Protein AF-A0A1Y6G9H9-F1 (afdb_monomer_lite)

Radius of gyration: 21.46 Å; chains: 1; bounding box: 44×32×70 Å

Foldseek 3Di:
DCVVVVHDPVVVVCVVPDDDDPVRVLLVVVLVLLVVLCVVVVNPDDLVVSCVVCVVVVNDDDSVSSNVSCVPPVVNVVVVVVVVVVVVVVVVVVVVVVVVD

Sequence (101 aa):
MCEVLGVSKSGYYDWLKRPLSNQAKRRQELTKEVIRVHRDSFQIYGSPKIHKQLKNEGIITSERTVQRIMSEDQYVQRLLRSLKRQQIQIAEVNMHLLIIT

pLDDT: mean 78.72, std 14.37, range [46.06, 96.31]

Secondary structure (DSSP, 8-state):
-TTTTT--HHHHHHHHTPPPPHHHHHHHHHHHHHHHHHHHTTT---HHHHHHHHHHTT----HHHHHHHHHH-HHHHHHHHHHHHHHHHHHHHHHHHHHH-

Structure (mmCIF, N/CA/C/O backbone):
data_AF-A0A1Y6G9H9-F1
#
_entry.id   AF-A0A1Y6G9H9-F1
#
loop_
_atom_site.group_PDB
_atom_site.id
_atom_site.type_symbol
_atom_site.label_atom_id
_atom_site.label_alt_id
_atom_site.label_comp_id
_atom_site.label_asym_id
_atom_site.label_entity_id
_atom_site.label_seq_id
_atom_site.pdbx_PDB_ins_code
_atom_site.Cartn_x
_atom_site.Cartn_y
_atom_site.Cartn_z
_atom_site.occupancy
_atom_site.B_iso_or_equiv
_atom_site.auth_seq_id
_atom_site.auth_comp_id
_atom_site.auth_asym_id
_atom_site.auth_atom_id
_atom_site.pdbx_PDB_model_num
ATOM 1 N N . MET A 1 1 ? 27.606 0.446 -22.168 1.00 64.69 1 MET A N 1
ATOM 2 C CA . MET A 1 1 ? 26.562 -0.325 -21.449 1.00 64.69 1 MET A CA 1
ATOM 3 C C . MET A 1 1 ? 26.190 -1.611 -22.186 1.00 64.69 1 MET A C 1
ATOM 5 O O . MET A 1 1 ? 26.460 -2.669 -21.646 1.00 64.69 1 MET A O 1
ATOM 9 N N . CYS A 1 2 ? 25.650 -1.554 -23.414 1.00 75.44 2 CYS A N 1
ATOM 10 C CA . CYS A 1 2 ? 25.270 -2.760 -24.177 1.00 75.44 2 CYS A CA 1
ATOM 11 C C . CYS A 1 2 ? 26.458 -3.696 -24.489 1.00 75.44 2 CYS A C 1
ATOM 13 O O . CYS A 1 2 ? 26.344 -4.895 -24.285 1.00 75.44 2 CYS A O 1
ATOM 15 N N . GLU A 1 3 ? 27.613 -3.146 -24.884 1.00 77.19 3 GLU A N 1
ATOM 16 C CA . GLU A 1 3 ? 28.849 -3.920 -25.126 1.00 77.19 3 GLU A CA 1
ATOM 17 C C . GLU A 1 3 ? 29.437 -4.526 -23.844 1.00 77.19 3 GLU A C 1
ATOM 19 O O . GLU A 1 3 ? 29.892 -5.660 -23.851 1.00 77.19 3 GLU A O 1
ATOM 24 N N . VAL A 1 4 ? 29.356 -3.801 -22.722 1.00 85.25 4 VAL A N 1
ATOM 25 C CA . VAL A 1 4 ? 29.851 -4.255 -21.408 1.00 85.25 4 VAL A CA 1
ATOM 26 C C . VAL A 1 4 ? 29.003 -5.406 -20.852 1.00 85.25 4 VAL A C 1
ATOM 28 O O . VAL A 1 4 ? 29.523 -6.282 -20.173 1.00 85.25 4 VAL A O 1
ATOM 31 N N . LEU A 1 5 ? 27.698 -5.408 -21.142 1.00 81.94 5 LEU A N 1
ATOM 32 C CA . LEU A 1 5 ? 26.741 -6.415 -20.669 1.00 81.94 5 LEU A CA 1
ATOM 33 C C . LEU A 1 5 ? 26.440 -7.513 -21.706 1.00 81.94 5 LEU A C 1
ATOM 35 O O . LEU A 1 5 ? 25.620 -8.384 -21.432 1.00 81.94 5 LEU A O 1
ATOM 39 N N . GLY A 1 6 ? 27.054 -7.465 -22.895 1.00 87.94 6 GLY A N 1
ATOM 40 C CA . GLY A 1 6 ? 26.838 -8.448 -23.964 1.00 87.94 6 GLY A CA 1
ATOM 41 C C . GLY A 1 6 ? 25.411 -8.490 -24.533 1.00 87.94 6 GLY A C 1
ATOM 42 O O . GLY A 1 6 ? 25.002 -9.514 -25.073 1.00 87.94 6 GLY A O 1
ATOM 43 N N . VAL A 1 7 ? 24.630 -7.409 -24.410 1.00 85.69 7 VAL A N 1
ATOM 44 C CA . VAL A 1 7 ? 23.235 -7.340 -24.895 1.00 85.69 7 VAL A CA 1
ATOM 45 C C . VAL A 1 7 ? 23.124 -6.528 -26.183 1.00 85.69 7 VAL A C 1
ATOM 47 O O . VAL A 1 7 ? 23.845 -5.550 -26.387 1.00 85.69 7 VAL A O 1
ATOM 50 N N . SER A 1 8 ? 22.178 -6.890 -27.055 1.00 88.62 8 SER A N 1
ATOM 51 C CA . SER A 1 8 ? 21.899 -6.102 -28.258 1.00 88.62 8 SER A CA 1
ATOM 52 C C . SER A 1 8 ? 21.309 -4.733 -27.896 1.00 88.62 8 SER A C 1
ATOM 54 O O . SER A 1 8 ? 20.544 -4.594 -26.936 1.00 88.62 8 SER A O 1
ATOM 56 N N . LYS A 1 9 ? 21.629 -3.705 -28.696 1.00 81.94 9 LYS A N 1
ATOM 57 C CA . LYS A 1 9 ? 21.061 -2.356 -28.519 1.00 81.94 9 LYS A CA 1
ATOM 58 C C . LYS A 1 9 ? 19.527 -2.387 -28.563 1.00 81.94 9 LYS A C 1
ATOM 60 O O . LYS A 1 9 ? 18.891 -1.734 -27.742 1.00 81.94 9 LYS A O 1
ATOM 65 N N . SER A 1 10 ? 18.938 -3.170 -29.471 1.00 82.31 10 SER A N 1
ATOM 66 C CA . SER A 1 10 ? 17.482 -3.346 -29.562 1.00 82.31 10 SER A CA 1
ATOM 67 C C . SER A 1 10 ? 16.900 -3.958 -28.287 1.00 82.31 10 SER A C 1
ATOM 69 O O . SER A 1 10 ? 15.980 -3.383 -27.719 1.00 82.31 10 SER A O 1
ATOM 71 N N . GLY A 1 11 ? 17.499 -5.029 -27.757 1.00 81.69 11 GLY A N 1
ATOM 72 C CA . GLY A 1 11 ? 17.047 -5.662 -26.515 1.00 81.69 11 GLY A CA 1
ATOM 73 C C . GLY A 1 11 ? 17.130 -4.737 -25.296 1.00 81.69 11 GLY A C 1
ATOM 74 O O . GLY A 1 11 ? 16.238 -4.755 -24.446 1.00 81.69 11 GLY A O 1
ATOM 75 N N . TYR A 1 12 ? 18.156 -3.881 -25.232 1.00 82.81 12 TYR A N 1
ATOM 76 C CA . TYR A 1 12 ? 18.283 -2.861 -24.188 1.00 82.81 12 TYR A CA 1
ATOM 77 C C . TYR A 1 12 ? 17.139 -1.840 -24.237 1.00 82.81 12 TYR A C 1
ATOM 79 O O . TYR A 1 12 ? 16.503 -1.579 -23.214 1.00 82.81 12 TYR A O 1
ATOM 87 N N . TYR A 1 13 ? 16.841 -1.282 -25.414 1.00 82.81 13 TYR A N 1
ATOM 88 C CA . TYR A 1 13 ? 15.765 -0.297 -25.551 1.00 82.81 13 TYR A CA 1
ATOM 89 C C . TYR A 1 13 ? 14.370 -0.917 -25.445 1.00 82.81 13 TYR A C 1
ATOM 91 O O . TYR A 1 13 ? 13.469 -0.267 -24.917 1.00 82.81 13 TYR A O 1
ATOM 99 N N . ASP A 1 14 ? 14.191 -2.164 -25.876 1.00 80.94 14 ASP A N 1
ATOM 100 C CA . ASP A 1 14 ? 12.939 -2.899 -25.691 1.00 80.94 14 ASP A CA 1
ATOM 101 C C . ASP A 1 14 ? 12.668 -3.139 -24.209 1.00 80.94 14 ASP A C 1
ATOM 103 O O . ASP A 1 14 ? 11.558 -2.893 -23.740 1.00 80.94 14 ASP A O 1
ATOM 107 N N . TRP A 1 15 ? 13.682 -3.553 -23.443 1.00 79.25 15 TRP A N 1
ATOM 108 C CA . TRP A 1 15 ? 13.569 -3.677 -21.991 1.00 79.25 15 TRP A CA 1
ATOM 109 C C . TRP A 1 15 ? 13.242 -2.336 -21.328 1.00 79.25 15 TRP A C 1
ATOM 111 O O . TRP A 1 15 ? 12.347 -2.285 -20.485 1.00 79.25 15 TRP A O 1
ATOM 121 N N . LEU A 1 16 ? 13.898 -1.251 -21.750 1.00 79.12 16 LEU A N 1
ATOM 122 C CA . LEU A 1 16 ? 13.664 0.089 -21.208 1.00 79.12 16 LEU A CA 1
ATOM 123 C C . LEU A 1 16 ? 12.230 0.588 -21.458 1.00 79.12 16 LEU A C 1
ATOM 125 O O . LEU A 1 16 ? 11.667 1.309 -20.639 1.00 79.12 16 LEU A O 1
ATOM 129 N N . LYS A 1 17 ? 11.638 0.207 -22.596 1.00 79.19 17 LYS A N 1
ATOM 130 C CA . LYS A 1 17 ? 10.279 0.593 -23.004 1.00 79.19 17 LYS A CA 1
ATOM 131 C C . LYS A 1 17 ? 9.196 -0.363 -22.502 1.00 79.19 17 LYS A C 1
ATOM 133 O O . LYS A 1 17 ? 8.017 -0.106 -22.755 1.00 79.19 17 LYS A O 1
ATOM 138 N N . ARG A 1 18 ? 9.549 -1.465 -21.824 1.00 78.62 18 ARG A N 1
ATOM 139 C CA . ARG A 1 18 ? 8.552 -2.441 -21.365 1.00 78.62 18 ARG A CA 1
ATOM 140 C C . ARG A 1 18 ? 7.563 -1.768 -20.411 1.00 78.62 18 ARG A C 1
ATOM 142 O O . ARG A 1 18 ? 7.976 -1.209 -19.395 1.00 78.62 18 ARG A O 1
ATOM 149 N N . PRO A 1 19 ? 6.253 -1.840 -20.702 1.00 78.38 19 PRO A N 1
ATOM 150 C CA . PRO A 1 19 ? 5.250 -1.297 -19.806 1.00 78.38 19 PRO A CA 1
ATOM 151 C C . PRO A 1 19 ? 5.244 -2.071 -18.486 1.00 78.38 19 PRO A C 1
ATOM 153 O O . PRO A 1 19 ? 5.626 -3.242 -18.417 1.00 78.38 19 PRO A O 1
ATOM 156 N N . LEU A 1 20 ? 4.753 -1.415 -17.434 1.00 79.00 20 LEU A N 1
ATOM 157 C CA . LEU A 1 20 ? 4.548 -2.047 -16.134 1.00 79.00 20 LEU A CA 1
ATOM 158 C C . LEU A 1 20 ? 3.717 -3.323 -16.287 1.00 79.00 20 LEU A C 1
ATOM 160 O O . LEU A 1 20 ? 2.650 -3.315 -16.910 1.00 79.00 20 LEU A O 1
ATOM 164 N N . SER A 1 21 ? 4.191 -4.405 -15.670 1.00 87.38 21 SER A N 1
ATOM 165 C CA . SER A 1 21 ? 3.448 -5.660 -15.625 1.00 87.38 21 SER A CA 1
ATOM 166 C C . SER A 1 21 ? 2.111 -5.468 -14.907 1.00 87.38 21 SER A C 1
ATOM 168 O O . SER A 1 21 ? 1.961 -4.598 -14.045 1.00 87.38 21 SER A O 1
ATOM 170 N N . ASN A 1 22 ? 1.130 -6.319 -15.210 1.00 86.88 22 ASN A N 1
ATOM 171 C CA . ASN A 1 22 ? -0.173 -6.279 -14.538 1.00 86.88 22 ASN A CA 1
ATOM 172 C C . ASN A 1 22 ? -0.040 -6.418 -13.013 1.00 86.88 22 ASN A C 1
ATOM 174 O O . ASN A 1 22 ? -0.768 -5.776 -12.260 1.00 86.88 22 ASN A O 1
ATOM 178 N N . GLN A 1 23 ? 0.940 -7.198 -12.550 1.00 84.06 23 GLN A N 1
ATOM 179 C CA . GLN A 1 23 ? 1.246 -7.330 -11.129 1.00 84.06 23 GLN A CA 1
ATOM 180 C C . GLN A 1 23 ? 1.788 -6.024 -10.534 1.00 84.06 23 GLN A C 1
ATOM 182 O O . GLN A 1 23 ? 1.369 -5.634 -9.445 1.00 84.06 23 GLN A O 1
ATOM 187 N N . ALA A 1 24 ? 2.678 -5.326 -11.246 1.00 81.31 24 ALA A N 1
ATOM 188 C CA . ALA A 1 24 ? 3.212 -4.040 -10.805 1.00 81.31 24 ALA A CA 1
ATOM 189 C C . ALA A 1 24 ? 2.120 -2.960 -10.750 1.00 81.31 24 ALA A C 1
ATOM 191 O O . ALA A 1 24 ? 2.050 -2.215 -9.774 1.00 81.31 24 ALA A O 1
ATOM 192 N N . LYS A 1 25 ? 1.216 -2.933 -11.738 1.00 84.88 25 LYS A N 1
ATOM 193 C CA . LYS A 1 25 ? 0.041 -2.046 -11.735 1.00 84.88 25 LYS A CA 1
ATOM 194 C C . LYS A 1 25 ? -0.880 -2.335 -10.551 1.00 84.88 25 LYS A C 1
ATOM 196 O O . LYS A 1 25 ? -1.180 -1.434 -9.778 1.00 84.88 25 LYS A O 1
ATOM 201 N N . ARG A 1 26 ? -1.253 -3.604 -10.336 1.00 87.38 26 ARG A N 1
ATOM 202 C CA . ARG A 1 26 ? -2.074 -4.012 -9.182 1.00 87.38 26 ARG A CA 1
ATOM 203 C C . ARG A 1 26 ? -1.425 -3.619 -7.857 1.00 87.38 26 ARG A C 1
ATOM 205 O O . ARG A 1 26 ? -2.118 -3.206 -6.934 1.00 87.38 26 ARG A O 1
ATOM 212 N N . ARG A 1 27 ? -0.101 -3.746 -7.762 1.00 87.31 27 ARG A N 1
ATOM 213 C CA . ARG A 1 27 ? 0.652 -3.332 -6.580 1.00 87.31 27 ARG A CA 1
ATOM 214 C C . ARG A 1 27 ? 0.581 -1.820 -6.361 1.00 87.31 27 ARG A C 1
ATOM 216 O O . ARG A 1 27 ? 0.360 -1.416 -5.229 1.00 87.31 27 ARG A O 1
ATOM 223 N N . GLN A 1 28 ? 0.733 -1.011 -7.410 1.00 84.38 28 GLN A N 1
ATOM 224 C CA . GLN A 1 28 ? 0.589 0.446 -7.312 1.00 84.38 28 GLN A CA 1
ATOM 225 C C . GLN A 1 28 ? -0.812 0.854 -6.856 1.00 84.38 28 GLN A C 1
ATOM 227 O O . GLN A 1 28 ? -0.926 1.671 -5.947 1.00 84.38 28 GLN A O 1
ATOM 232 N N . GLU A 1 29 ? -1.860 0.268 -7.438 1.00 88.19 29 GLU A N 1
ATOM 233 C CA . GLU A 1 29 ? -3.237 0.561 -7.020 1.00 88.19 29 GLU A CA 1
ATOM 234 C C . GLU A 1 29 ? -3.473 0.165 -5.561 1.00 88.19 29 GLU A C 1
ATOM 236 O O . GLU A 1 29 ? -3.980 0.957 -4.773 1.00 88.19 29 GLU A O 1
ATOM 241 N N . LEU A 1 30 ? -2.994 -1.012 -5.150 1.00 90.56 30 LEU A N 1
ATOM 242 C CA . LEU A 1 30 ? -3.088 -1.429 -3.756 1.00 90.56 30 LEU A CA 1
ATOM 243 C C . LEU A 1 30 ? -2.346 -0.474 -2.806 1.00 90.56 30 LEU A C 1
ATOM 245 O O . LEU A 1 30 ? -2.844 -0.167 -1.725 1.00 90.56 30 LEU A O 1
ATOM 249 N N . THR A 1 31 ? -1.163 0.004 -3.193 1.00 88.25 31 THR A N 1
ATOM 250 C CA . THR A 1 31 ? -0.419 0.988 -2.401 1.00 88.25 31 THR A CA 1
ATOM 251 C C . THR A 1 31 ? -1.216 2.279 -2.218 1.00 88.25 31 THR A C 1
ATOM 253 O O . THR A 1 31 ? -1.268 2.794 -1.101 1.00 88.25 31 THR A O 1
ATOM 256 N N . LYS A 1 32 ? -1.888 2.777 -3.265 1.00 88.06 32 LYS A N 1
ATOM 257 C CA . LYS A 1 32 ? -2.741 3.974 -3.164 1.00 88.06 32 LYS A CA 1
ATOM 258 C C . LYS A 1 32 ? -3.870 3.779 -2.154 1.00 88.06 32 LYS A C 1
ATOM 260 O O . LYS A 1 32 ? -4.067 4.647 -1.308 1.00 88.06 32 LYS A O 1
ATOM 265 N N . GLU A 1 33 ? -4.547 2.634 -2.187 1.00 92.00 33 GLU A N 1
ATOM 266 C CA . GLU A 1 33 ? -5.640 2.338 -1.252 1.00 92.00 33 GLU A CA 1
ATOM 267 C C . GLU A 1 33 ? -5.153 2.214 0.196 1.00 92.00 33 GLU A C 1
ATOM 269 O O . GLU A 1 33 ? -5.763 2.772 1.108 1.00 92.00 33 GLU A O 1
ATOM 274 N N . VAL A 1 34 ? -4.004 1.566 0.423 1.00 90.00 34 VAL A N 1
ATOM 275 C CA . VAL A 1 34 ? -3.378 1.495 1.757 1.00 90.00 34 VAL A CA 1
ATOM 276 C C . VAL A 1 34 ? -3.071 2.897 2.296 1.00 90.00 34 VAL A C 1
ATOM 278 O O . VAL A 1 34 ? -3.361 3.182 3.459 1.00 90.00 34 VAL A O 1
ATOM 281 N N . ILE A 1 35 ? -2.512 3.782 1.463 1.00 86.62 35 ILE A N 1
ATOM 282 C CA . ILE A 1 35 ? -2.206 5.168 1.851 1.00 86.62 35 ILE A CA 1
ATOM 283 C C . ILE A 1 35 ? -3.488 5.953 2.127 1.00 86.62 35 ILE A C 1
ATOM 285 O O . ILE A 1 35 ? -3.536 6.691 3.113 1.00 86.62 35 ILE A O 1
ATOM 289 N N . ARG A 1 36 ? -4.520 5.793 1.288 1.00 90.06 36 ARG A N 1
ATOM 290 C CA . ARG A 1 36 ? -5.819 6.452 1.462 1.00 90.06 36 ARG A CA 1
ATOM 291 C C . ARG A 1 36 ? -6.428 6.087 2.811 1.00 90.06 36 ARG A C 1
ATOM 293 O O . ARG A 1 36 ? -6.640 6.974 3.627 1.00 90.06 36 ARG A O 1
ATOM 300 N N . VAL A 1 37 ? -6.587 4.794 3.095 1.00 90.69 37 VAL A N 1
ATOM 301 C CA . VAL A 1 37 ? -7.156 4.319 4.368 1.00 90.69 37 VAL A CA 1
ATOM 302 C C . VAL A 1 37 ? -6.320 4.784 5.563 1.00 90.69 37 VAL A C 1
ATOM 304 O O . VAL A 1 37 ? -6.866 5.207 6.584 1.00 90.69 37 VAL A O 1
ATOM 307 N N . HIS A 1 38 ? -4.990 4.750 5.452 1.00 88.06 38 HIS A N 1
ATOM 308 C CA . HIS A 1 38 ? -4.125 5.250 6.517 1.00 88.06 38 HIS A CA 1
ATOM 309 C C . HIS A 1 38 ? -4.345 6.750 6.766 1.00 88.06 38 HIS A C 1
ATOM 311 O O . HIS A 1 38 ? -4.479 7.164 7.919 1.00 88.06 38 HIS A O 1
ATOM 317 N N . ARG A 1 39 ? -4.456 7.559 5.706 1.00 84.44 39 ARG A N 1
ATOM 318 C CA . ARG A 1 39 ? -4.720 9.000 5.802 1.00 84.44 39 ARG A CA 1
ATOM 319 C C . ARG A 1 39 ? -6.107 9.301 6.369 1.00 84.44 39 ARG A C 1
ATOM 321 O O . ARG A 1 39 ? -6.199 10.130 7.269 1.00 84.44 39 ARG A O 1
ATOM 328 N N . ASP A 1 40 ? -7.137 8.611 5.890 1.00 87.38 40 ASP A N 1
ATOM 329 C CA . ASP A 1 40 ? -8.530 8.776 6.329 1.00 87.38 40 ASP A CA 1
ATOM 330 C C . ASP A 1 40 ? -8.689 8.420 7.815 1.00 87.38 40 ASP A C 1
ATOM 332 O O . ASP A 1 40 ? -9.457 9.042 8.542 1.00 87.38 40 ASP A O 1
ATOM 336 N N . SER A 1 41 ? -7.886 7.469 8.305 1.00 85.44 41 SER A N 1
ATOM 337 C CA . SER A 1 41 ?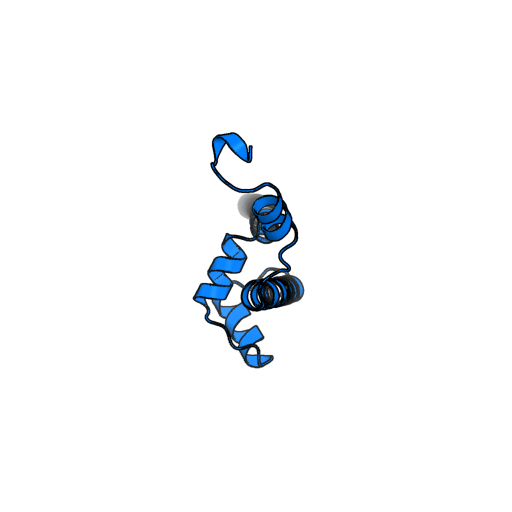 -7.817 7.109 9.727 1.00 85.44 41 SER A CA 1
ATOM 338 C C . SER A 1 41 ? -6.993 8.075 10.594 1.00 85.44 41 SER A C 1
ATOM 340 O O . SER A 1 41 ? -6.611 7.714 11.709 1.00 85.44 41 SER A O 1
ATOM 342 N N . PHE A 1 42 ? -6.645 9.261 10.082 1.00 81.62 42 PHE A N 1
ATOM 343 C CA . PHE A 1 42 ? -5.730 10.213 10.726 1.00 81.62 42 PHE A CA 1
ATOM 344 C C . PHE A 1 42 ? -4.390 9.581 11.132 1.00 81.62 42 PHE A C 1
ATOM 346 O O . PHE A 1 42 ? -3.789 9.959 12.132 1.00 81.62 42 PHE A O 1
ATOM 353 N N . GLN A 1 43 ? -3.922 8.600 10.355 1.00 83.81 43 GLN A N 1
ATOM 354 C CA . GLN A 1 43 ? -2.666 7.870 10.569 1.00 83.81 43 GLN A CA 1
ATOM 355 C C . GLN A 1 43 ? -2.630 7.025 11.853 1.00 83.81 43 GLN A C 1
ATOM 357 O O . GLN A 1 43 ? -1.574 6.533 12.250 1.00 83.81 43 GLN A O 1
ATOM 362 N N . ILE A 1 44 ? -3.785 6.795 12.481 1.00 83.69 44 ILE A N 1
ATOM 363 C CA . ILE A 1 44 ? -3.900 5.998 13.708 1.00 83.69 44 ILE A CA 1
ATOM 364 C C . ILE A 1 44 ? -3.847 4.501 13.381 1.00 83.69 44 ILE A C 1
ATOM 366 O O . ILE A 1 44 ? -3.392 3.68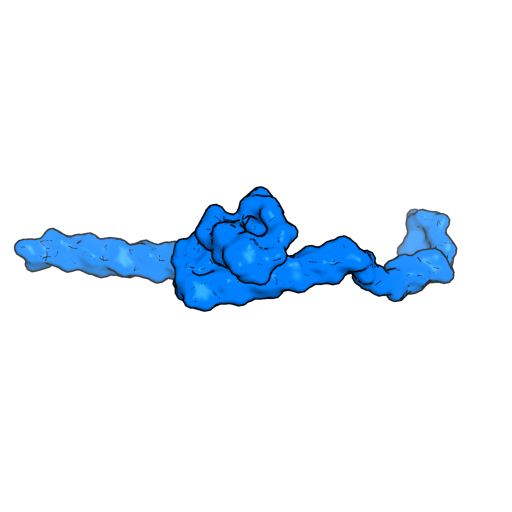4 14.187 1.00 83.69 44 ILE A O 1
ATOM 370 N N . TYR A 1 45 ? -4.356 4.098 12.214 1.00 89.38 45 TYR A N 1
ATOM 371 C CA . TYR A 1 45 ? -4.478 2.681 11.894 1.00 89.38 45 TYR A CA 1
ATOM 372 C C . TYR A 1 45 ? -3.148 2.111 11.407 1.00 89.38 45 TYR A C 1
ATOM 374 O O . TYR A 1 45 ? -2.552 2.590 10.445 1.00 89.38 45 TYR A O 1
ATOM 382 N N . GLY A 1 46 ? -2.712 1.040 12.072 1.00 85.69 46 GLY A N 1
ATOM 383 C CA . GLY A 1 46 ? -1.636 0.177 11.603 1.00 85.69 46 GLY A CA 1
ATOM 384 C C . GLY A 1 46 ? -2.127 -0.902 10.635 1.00 85.69 46 GLY A C 1
ATOM 385 O O . GLY A 1 46 ? -3.327 -1.053 10.391 1.00 85.69 46 GLY A O 1
ATOM 386 N N . SER A 1 47 ? -1.177 -1.707 10.155 1.00 89.94 47 SER A N 1
ATOM 387 C CA . SER A 1 47 ? -1.379 -2.835 9.230 1.00 89.94 47 SER A CA 1
ATOM 388 C C . SER A 1 47 ? -2.639 -3.688 9.496 1.00 89.94 47 SER A C 1
ATOM 390 O O . SER A 1 47 ? -3.438 -3.830 8.567 1.00 89.94 47 SER A O 1
ATOM 392 N N . PRO A 1 48 ? -2.910 -4.178 10.728 1.00 94.31 48 PRO A N 1
ATOM 393 C CA . PRO A 1 48 ? -4.082 -5.022 10.986 1.00 94.31 48 PRO A CA 1
ATOM 394 C C . PRO A 1 48 ? -5.420 -4.309 10.733 1.00 94.31 48 PRO A C 1
ATOM 396 O O . PRO A 1 48 ? -6.340 -4.870 10.136 1.00 94.31 48 PRO A O 1
ATOM 399 N N . LYS A 1 49 ? -5.538 -3.048 11.176 1.00 94.00 49 LYS A N 1
ATOM 400 C CA . LYS A 1 49 ? -6.774 -2.257 11.044 1.00 94.00 49 LYS A CA 1
ATOM 401 C C . LYS A 1 49 ? -6.995 -1.808 9.603 1.00 94.00 49 LYS A C 1
ATOM 403 O O . LYS A 1 49 ? -8.118 -1.893 9.114 1.00 94.00 49 LYS A O 1
ATOM 408 N N . ILE A 1 50 ? -5.925 -1.407 8.916 1.00 93.88 50 ILE A N 1
ATOM 409 C CA . ILE A 1 50 ? -5.976 -1.070 7.489 1.00 93.88 50 ILE A CA 1
ATOM 410 C C . ILE A 1 50 ? -6.393 -2.296 6.676 1.00 93.88 50 ILE A C 1
ATOM 412 O O . ILE A 1 50 ? -7.294 -2.196 5.852 1.00 93.88 50 ILE A O 1
ATOM 416 N N . HIS A 1 51 ? -5.807 -3.468 6.936 1.00 95.62 51 HIS A N 1
ATOM 417 C CA . HIS A 1 51 ? -6.194 -4.701 6.251 1.00 95.62 51 HIS A CA 1
ATOM 418 C C . HIS A 1 51 ? -7.681 -5.028 6.452 1.00 95.62 51 HIS A C 1
ATOM 420 O O . HIS A 1 51 ? -8.372 -5.348 5.485 1.00 95.62 51 HIS A O 1
ATOM 426 N N . LYS A 1 52 ? -8.193 -4.900 7.683 1.00 96.12 52 LYS A N 1
ATOM 427 C CA . LYS A 1 52 ? -9.617 -5.112 7.972 1.00 96.12 52 LYS A CA 1
ATOM 428 C C . LYS A 1 52 ? -10.508 -4.138 7.196 1.00 96.12 52 LYS A C 1
ATOM 430 O O . LYS A 1 52 ? -11.508 -4.565 6.631 1.00 96.12 52 LYS A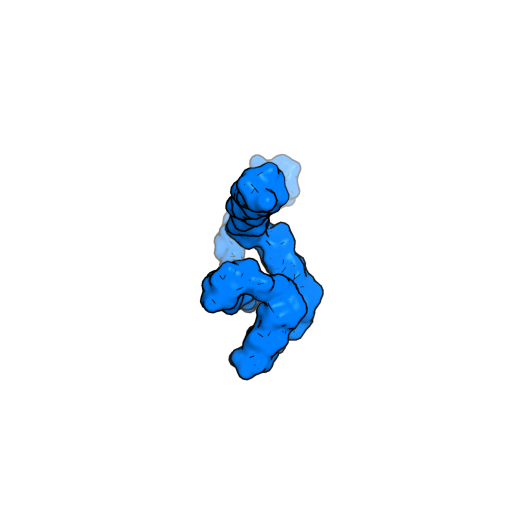 O 1
ATOM 435 N N . GLN A 1 53 ? -10.128 -2.864 7.132 1.00 95.38 53 GLN A N 1
ATOM 436 C CA . GLN A 1 53 ? -10.870 -1.852 6.383 1.00 95.38 53 GLN A CA 1
ATOM 437 C C . GLN A 1 53 ? -10.856 -2.135 4.875 1.00 95.38 53 GLN A C 1
ATOM 439 O O . GLN A 1 53 ? -11.913 -2.183 4.257 1.00 95.38 53 GLN A O 1
ATOM 444 N N . LEU A 1 54 ? -9.689 -2.441 4.301 1.00 95.19 54 LEU A N 1
ATOM 445 C CA . LEU A 1 54 ? -9.565 -2.827 2.891 1.00 95.19 54 LEU A CA 1
ATOM 446 C C . LEU A 1 54 ? -10.398 -4.073 2.569 1.00 95.19 54 LEU A C 1
ATOM 448 O O . LEU A 1 54 ? -11.041 -4.139 1.525 1.00 95.19 54 LEU A O 1
ATOM 452 N N . LYS A 1 55 ? -10.437 -5.050 3.481 1.00 96.31 55 LYS A N 1
ATOM 453 C CA . LYS A 1 55 ? -11.280 -6.242 3.339 1.00 96.31 55 LYS A CA 1
ATOM 454 C C . LYS A 1 55 ? -12.771 -5.891 3.350 1.00 96.31 55 LYS A C 1
ATOM 456 O O . LYS A 1 55 ? -13.514 -6.456 2.553 1.00 96.31 55 LYS A O 1
ATOM 461 N N . ASN A 1 56 ? -13.199 -4.970 4.215 1.00 95.19 56 ASN A N 1
ATOM 462 C CA . ASN A 1 56 ? -14.583 -4.483 4.249 1.00 95.19 56 ASN A CA 1
ATOM 463 C C . ASN A 1 56 ? -14.963 -3.741 2.958 1.00 95.19 56 ASN A C 1
ATOM 465 O O . ASN A 1 56 ? -16.105 -3.818 2.521 1.00 95.19 56 ASN A O 1
ATOM 469 N N . GLU A 1 57 ? -13.998 -3.075 2.327 1.00 94.62 57 GLU A N 1
ATOM 470 C CA . GLU A 1 57 ? -14.143 -2.402 1.029 1.00 94.62 57 GLU A CA 1
ATOM 471 C C . GLU A 1 57 ? -14.027 -3.374 -0.168 1.00 94.62 57 GLU A C 1
ATOM 473 O O . GLU A 1 57 ? -14.046 -2.954 -1.322 1.00 94.62 57 GLU A O 1
ATOM 478 N N . GLY A 1 58 ? -13.916 -4.686 0.082 1.00 94.88 58 GLY A N 1
ATOM 479 C CA . GLY A 1 58 ? -13.856 -5.725 -0.953 1.00 94.88 58 GLY A CA 1
ATOM 480 C C . GLY A 1 58 ? -12.471 -5.937 -1.575 1.00 94.88 58 GLY A C 1
ATOM 481 O O . GLY A 1 58 ? -12.319 -6.728 -2.508 1.00 94.88 58 GLY A O 1
ATOM 482 N N . ILE A 1 59 ? -11.432 -5.280 -1.058 1.00 94.06 59 ILE A N 1
ATOM 483 C CA . ILE A 1 59 ? -10.068 -5.364 -1.583 1.00 94.06 59 ILE A CA 1
ATOM 484 C C . ILE A 1 59 ? -9.343 -6.560 -0.944 1.00 94.06 59 ILE A C 1
ATOM 486 O O . ILE A 1 59 ? -8.881 -6.524 0.200 1.00 94.06 59 ILE A O 1
ATOM 490 N N . ILE A 1 60 ? -9.207 -7.646 -1.712 1.00 91.88 60 ILE A N 1
ATOM 491 C CA . ILE A 1 60 ? -8.586 -8.898 -1.250 1.00 91.88 60 ILE A CA 1
ATOM 492 C C . ILE A 1 60 ? -7.063 -8.753 -1.186 1.00 91.88 60 ILE A C 1
ATOM 494 O O . ILE A 1 60 ? -6.373 -8.689 -2.210 1.00 91.88 60 ILE A O 1
ATOM 498 N N . THR A 1 61 ? -6.534 -8.728 0.036 1.00 92.69 61 THR A N 1
ATOM 499 C CA . THR A 1 61 ? -5.100 -8.595 0.340 1.00 92.69 61 THR A CA 1
ATOM 500 C C . THR A 1 61 ? -4.740 -9.435 1.556 1.00 92.69 61 THR A C 1
ATOM 502 O O . THR A 1 61 ? -5.624 -9.884 2.278 1.00 92.69 61 THR A O 1
ATOM 505 N N . SER A 1 62 ? -3.448 -9.648 1.803 1.00 94.44 62 SER A N 1
ATOM 506 C CA . SER A 1 62 ? -2.989 -10.180 3.088 1.00 94.44 62 SER A CA 1
ATOM 507 C C . SER A 1 62 ? -2.508 -9.042 3.981 1.00 94.44 62 SER A C 1
ATOM 509 O O . SER A 1 62 ? -1.935 -8.067 3.486 1.00 94.44 62 SER A O 1
ATOM 511 N N . GLU A 1 63 ? -2.660 -9.193 5.294 1.00 93.69 63 GLU A N 1
ATOM 512 C CA . GLU A 1 63 ? -2.096 -8.252 6.264 1.00 93.69 63 GLU A CA 1
ATOM 513 C C . GLU A 1 63 ? -0.586 -8.057 6.045 1.00 93.69 63 GLU A C 1
ATOM 515 O O . GLU A 1 63 ? -0.095 -6.932 6.016 1.00 93.69 63 GLU A O 1
ATOM 520 N N . ARG A 1 64 ? 0.153 -9.141 5.775 1.00 94.00 64 ARG A N 1
ATOM 521 C CA . ARG A 1 64 ? 1.597 -9.082 5.504 1.00 94.00 64 ARG A CA 1
ATOM 522 C C . ARG A 1 64 ? 1.927 -8.216 4.287 1.00 94.00 64 ARG A C 1
ATOM 524 O O . ARG A 1 64 ? 2.946 -7.529 4.276 1.00 94.00 64 ARG A O 1
ATOM 531 N N . THR A 1 65 ? 1.075 -8.227 3.262 1.00 92.12 65 THR A N 1
ATOM 532 C CA . THR A 1 65 ? 1.222 -7.348 2.094 1.00 92.12 65 THR A CA 1
ATOM 533 C C . THR A 1 65 ? 1.039 -5.885 2.489 1.00 92.12 65 THR A C 1
ATOM 535 O O . THR A 1 65 ? 1.841 -5.053 2.072 1.00 92.12 65 THR A O 1
ATOM 538 N N . VAL A 1 66 ? 0.038 -5.579 3.318 1.00 92.56 66 VAL A N 1
ATOM 539 C CA . VAL A 1 66 ? -0.203 -4.223 3.837 1.00 92.56 66 VAL A CA 1
ATOM 540 C C . VAL A 1 66 ? 0.985 -3.755 4.676 1.00 92.56 66 VAL A C 1
ATOM 542 O O . VAL A 1 66 ? 1.527 -2.685 4.412 1.00 92.56 66 VAL A O 1
ATOM 545 N N . GLN A 1 67 ? 1.458 -4.580 5.613 1.00 90.88 67 GLN A N 1
ATOM 546 C CA . GLN A 1 67 ? 2.645 -4.295 6.421 1.00 90.88 67 GLN A CA 1
ATOM 547 C C . GLN A 1 67 ? 3.860 -3.984 5.546 1.00 90.88 67 GLN A C 1
ATOM 549 O O . GLN A 1 67 ? 4.557 -2.994 5.767 1.00 90.88 67 GLN A O 1
ATOM 554 N N . ARG A 1 68 ? 4.098 -4.812 4.525 1.00 90.19 68 ARG A N 1
ATOM 555 C CA . ARG A 1 68 ? 5.219 -4.636 3.608 1.00 90.19 68 ARG A CA 1
ATOM 556 C C . ARG A 1 68 ? 5.100 -3.332 2.820 1.00 90.19 68 ARG A C 1
ATOM 558 O O . ARG A 1 68 ? 6.080 -2.602 2.735 1.00 90.19 68 ARG A O 1
ATOM 565 N N . ILE A 1 69 ? 3.911 -3.000 2.315 1.00 88.56 69 ILE A N 1
ATOM 566 C CA . ILE A 1 69 ? 3.645 -1.712 1.655 1.00 88.56 69 ILE A CA 1
ATOM 567 C C . ILE A 1 69 ? 3.925 -0.550 2.611 1.00 88.56 69 ILE A C 1
ATOM 569 O O . ILE A 1 69 ? 4.686 0.341 2.256 1.00 88.56 69 ILE A O 1
ATOM 573 N N . MET A 1 70 ? 3.411 -0.591 3.842 1.00 84.69 70 MET A N 1
ATOM 574 C CA . MET A 1 70 ? 3.667 0.453 4.842 1.00 84.69 70 MET A CA 1
ATOM 575 C C . MET A 1 70 ? 5.153 0.582 5.206 1.00 84.69 70 MET A C 1
ATOM 577 O O . MET A 1 70 ? 5.611 1.676 5.527 1.00 84.69 70 MET A O 1
ATOM 581 N N . SER A 1 71 ? 5.908 -0.521 5.169 1.00 83.94 71 SER A N 1
ATOM 582 C CA . SER A 1 71 ? 7.345 -0.524 5.462 1.00 83.94 71 SER A CA 1
ATOM 583 C C . SER A 1 71 ? 8.206 -0.042 4.292 1.00 83.94 71 SER A C 1
ATOM 585 O O . SER A 1 71 ? 9.204 0.637 4.514 1.00 83.94 71 SER A O 1
ATOM 587 N N . GLU A 1 72 ? 7.838 -0.376 3.054 1.00 79.56 72 GLU A N 1
ATOM 588 C CA . GLU A 1 72 ? 8.591 0.008 1.857 1.00 79.56 72 GLU A CA 1
ATOM 589 C C . GLU A 1 72 ? 8.273 1.438 1.414 1.00 79.56 72 GLU A C 1
ATOM 591 O O . GLU A 1 72 ? 9.112 2.089 0.792 1.00 79.56 72 GLU A O 1
ATOM 596 N N . ASP A 1 73 ? 7.084 1.947 1.741 1.00 69.94 73 ASP A N 1
ATOM 597 C CA . ASP A 1 73 ? 6.695 3.286 1.338 1.00 69.94 73 ASP A CA 1
ATOM 598 C C . ASP A 1 73 ? 7.359 4.351 2.223 1.00 69.94 73 ASP A C 1
ATOM 600 O O . ASP A 1 73 ? 7.030 4.576 3.394 1.00 69.94 73 ASP A O 1
ATOM 604 N N . GLN A 1 74 ? 8.335 5.034 1.633 1.00 56.12 74 GLN A N 1
ATOM 605 C CA . GLN A 1 74 ? 9.139 6.064 2.281 1.00 56.12 74 GLN A CA 1
ATOM 606 C C . GLN A 1 74 ? 8.3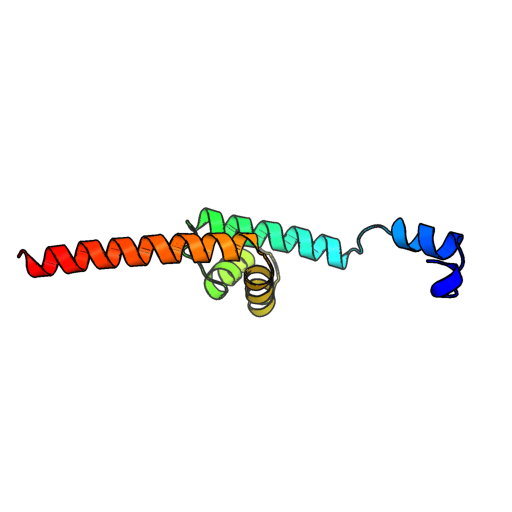08 7.293 2.693 1.00 56.12 74 GLN A C 1
ATOM 608 O O . GLN A 1 74 ? 8.784 8.111 3.488 1.00 56.12 74 GLN A O 1
ATOM 613 N N . TYR A 1 75 ? 7.081 7.432 2.172 1.00 55.00 75 TYR A N 1
ATOM 614 C CA . TYR A 1 75 ? 6.103 8.433 2.603 1.00 55.00 75 TYR A CA 1
ATOM 615 C C . TYR A 1 75 ? 5.496 8.075 3.968 1.00 55.00 75 TYR A C 1
ATOM 617 O O . TYR A 1 75 ? 5.557 8.887 4.893 1.00 55.00 75 TYR A O 1
ATOM 625 N N . VAL A 1 76 ? 5.028 6.833 4.140 1.00 56.16 76 VAL A N 1
ATOM 626 C CA . VAL A 1 76 ? 4.507 6.321 5.422 1.00 56.16 76 VAL A CA 1
ATOM 627 C C . VAL A 1 76 ? 5.607 6.335 6.485 1.00 56.16 76 VAL A C 1
ATOM 629 O O . VAL A 1 76 ? 5.378 6.794 7.601 1.00 56.16 76 VAL A O 1
ATOM 632 N N . GLN A 1 77 ? 6.842 5.963 6.132 1.00 61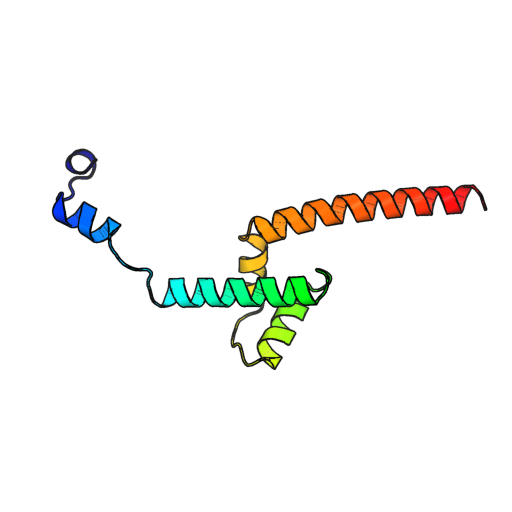.00 77 GLN A N 1
ATOM 633 C CA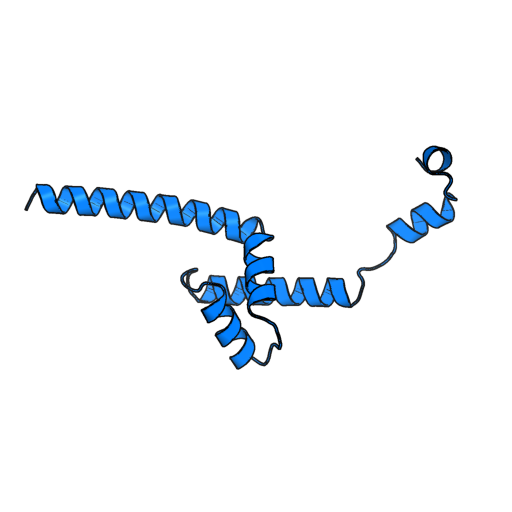 . GLN A 1 77 ? 7.976 6.091 7.055 1.00 61.00 77 GLN A CA 1
ATOM 634 C C . GLN A 1 77 ? 8.260 7.541 7.483 1.00 61.00 77 GLN A C 1
ATOM 636 O O . GLN A 1 77 ? 8.555 7.787 8.655 1.00 61.00 77 GLN A O 1
ATOM 641 N N . ARG A 1 78 ? 8.195 8.512 6.560 1.00 59.25 78 ARG A N 1
ATOM 642 C CA . ARG A 1 78 ? 8.395 9.937 6.883 1.00 59.25 78 ARG A CA 1
ATOM 643 C C . ARG A 1 78 ? 7.306 10.461 7.819 1.00 59.25 78 ARG A C 1
ATOM 645 O O . ARG A 1 78 ? 7.631 11.154 8.782 1.00 59.25 78 ARG A O 1
ATOM 652 N N . LEU A 1 79 ? 6.055 10.072 7.584 1.00 56.53 79 LEU A N 1
ATOM 653 C CA . LEU A 1 79 ? 4.919 10.377 8.455 1.00 56.53 79 LEU A CA 1
ATOM 654 C C . LEU A 1 79 ? 5.079 9.765 9.849 1.00 56.53 79 LEU A C 1
ATOM 656 O O . LEU A 1 79 ? 5.033 10.495 10.834 1.00 56.53 79 LEU A O 1
ATOM 660 N N . LEU A 1 80 ? 5.404 8.474 9.945 1.00 57.25 80 LEU A N 1
ATOM 661 C CA . LEU A 1 80 ? 5.666 7.805 11.225 1.00 57.25 80 LEU A CA 1
ATOM 662 C C . LEU A 1 80 ? 6.808 8.473 12.016 1.00 57.25 80 LEU A C 1
ATOM 664 O O . LEU A 1 80 ? 6.725 8.585 13.238 1.00 57.25 80 LEU A O 1
ATOM 668 N N . ARG A 1 81 ? 7.857 8.976 11.347 1.00 57.16 81 ARG A N 1
ATOM 669 C CA . ARG A 1 81 ? 8.938 9.748 11.997 1.00 57.16 81 ARG A CA 1
ATOM 670 C C . ARG A 1 81 ? 8.466 11.115 12.502 1.00 57.16 81 ARG A C 1
ATOM 672 O O . ARG A 1 81 ? 8.874 11.521 13.588 1.00 57.16 81 ARG A O 1
ATOM 679 N N . SER A 1 82 ? 7.625 11.810 11.736 1.00 52.59 82 SER A N 1
ATOM 680 C CA . SER A 1 82 ? 7.049 13.106 12.128 1.00 52.59 82 SER A CA 1
ATOM 681 C C . SER A 1 82 ? 6.103 12.970 13.325 1.00 52.59 82 SER A C 1
ATOM 683 O O . SER A 1 82 ? 6.193 13.745 14.276 1.00 52.59 82 SER A O 1
ATOM 685 N N . LEU A 1 83 ? 5.256 11.939 13.324 1.00 56.31 83 LEU A N 1
ATOM 686 C CA . LEU A 1 83 ? 4.345 11.618 14.425 1.00 56.31 83 LEU A CA 1
ATOM 687 C C . LEU A 1 83 ? 5.097 11.224 15.703 1.00 56.31 83 LEU A C 1
ATOM 689 O O . LEU A 1 83 ? 4.728 11.652 16.793 1.00 56.31 83 LEU A O 1
ATOM 693 N N . LYS A 1 84 ? 6.207 10.479 15.581 1.00 52.53 84 LYS A N 1
ATOM 694 C CA . LYS A 1 84 ? 7.057 10.116 16.727 1.00 52.53 84 LYS A CA 1
ATOM 695 C C . LYS A 1 84 ? 7.653 11.348 17.424 1.00 52.53 84 LYS A C 1
ATOM 697 O O . LYS A 1 84 ? 7.784 11.333 18.641 1.00 52.53 84 LYS A O 1
ATOM 702 N N . ARG A 1 85 ? 7.962 12.424 16.684 1.00 52.03 85 ARG A N 1
ATOM 703 C CA . ARG A 1 85 ? 8.410 13.709 17.263 1.00 52.03 85 ARG A CA 1
ATOM 704 C C . ARG A 1 85 ? 7.287 14.429 18.012 1.00 52.03 85 ARG A C 1
ATOM 706 O O . ARG A 1 85 ? 7.512 14.874 19.129 1.00 52.03 85 ARG A O 1
ATOM 713 N N . GLN A 1 86 ? 6.083 14.491 17.437 1.00 54.78 86 GLN A N 1
ATOM 714 C CA . GLN A 1 86 ? 4.929 15.115 18.097 1.00 54.78 86 GLN A CA 1
ATOM 715 C C . GLN A 1 86 ? 4.519 14.375 19.378 1.00 54.78 86 GLN A C 1
ATOM 717 O O . GLN A 1 86 ? 4.231 15.016 20.383 1.00 54.78 86 GLN A O 1
ATOM 722 N N . GLN A 1 87 ? 4.546 13.039 19.380 1.00 46.06 87 GLN A N 1
ATOM 723 C CA . GLN A 1 87 ? 4.204 12.245 20.564 1.00 46.06 87 GLN A CA 1
ATOM 724 C C . GLN A 1 87 ? 5.212 12.435 21.715 1.00 46.06 87 GLN A C 1
ATOM 726 O O . GLN A 1 87 ? 4.795 12.476 22.869 1.00 46.06 87 GLN A O 1
ATOM 731 N N . ILE A 1 88 ? 6.513 12.592 21.414 1.00 58.34 88 ILE A N 1
ATOM 732 C CA . ILE A 1 88 ? 7.554 12.920 22.412 1.00 58.34 88 ILE A CA 1
ATOM 733 C C . ILE A 1 88 ? 7.292 14.302 23.017 1.00 58.34 88 ILE A C 1
ATOM 735 O O . ILE A 1 88 ? 7.291 14.443 24.233 1.00 58.34 88 ILE A O 1
ATOM 739 N N . GLN A 1 89 ? 6.983 15.293 22.182 1.00 53.50 89 GLN A N 1
ATOM 740 C CA . GLN A 1 89 ? 6.740 16.663 22.633 1.00 53.50 89 GLN A CA 1
ATOM 741 C C . GLN A 1 89 ? 5.462 16.778 23.486 1.00 53.50 89 GLN A C 1
ATOM 743 O O . GLN A 1 89 ? 5.447 17.473 24.497 1.00 53.50 89 GLN A O 1
ATOM 748 N N . ILE A 1 90 ? 4.401 16.041 23.135 1.00 56.06 90 ILE A N 1
ATOM 749 C CA . ILE A 1 90 ? 3.182 15.932 23.957 1.00 56.06 90 ILE A CA 1
ATOM 750 C C . ILE A 1 90 ? 3.481 15.232 25.294 1.00 56.06 90 ILE A C 1
ATOM 752 O O . ILE A 1 90 ? 2.968 15.645 26.333 1.00 56.06 90 ILE A O 1
ATOM 756 N N . ALA A 1 91 ? 4.317 14.188 25.292 1.00 53.41 91 ALA A N 1
ATOM 757 C CA . ALA A 1 91 ? 4.711 13.490 26.514 1.00 53.41 91 ALA A CA 1
ATOM 758 C C . ALA A 1 91 ? 5.566 14.369 27.445 1.00 53.41 91 ALA A C 1
ATOM 760 O O . ALA A 1 91 ? 5.336 14.350 28.651 1.00 53.41 91 ALA A O 1
ATOM 761 N N . GLU A 1 92 ? 6.491 15.173 26.908 1.00 59.53 92 GLU A N 1
ATOM 762 C CA . GLU A 1 92 ? 7.274 16.155 27.676 1.00 59.53 92 GLU A CA 1
ATOM 763 C C . GLU A 1 92 ? 6.370 17.206 28.332 1.00 59.53 92 GLU A C 1
ATOM 765 O O . GLU A 1 92 ? 6.464 17.435 29.537 1.00 59.53 92 GLU A O 1
ATOM 770 N N . VAL A 1 93 ? 5.429 17.785 27.580 1.00 63.28 93 VAL A N 1
ATOM 771 C CA . VAL A 1 93 ? 4.482 18.782 28.113 1.00 63.28 93 VAL A CA 1
ATOM 772 C C . VAL A 1 93 ? 3.612 18.194 29.233 1.00 63.28 93 VAL A C 1
ATOM 774 O O . VAL A 1 93 ? 3.454 18.820 30.281 1.00 63.28 93 VAL A O 1
ATOM 777 N N . ASN A 1 94 ? 3.100 16.971 29.064 1.00 61.75 94 ASN A N 1
ATOM 778 C CA . ASN A 1 94 ? 2.297 16.301 30.094 1.00 61.75 94 ASN A CA 1
ATOM 779 C C . ASN A 1 94 ? 3.116 15.927 31.343 1.00 61.75 94 ASN A C 1
ATOM 781 O O . ASN A 1 94 ? 2.585 15.957 32.451 1.00 61.75 94 ASN A O 1
ATOM 785 N N . MET A 1 95 ? 4.404 15.605 31.187 1.00 62.78 95 MET A N 1
ATOM 786 C CA . MET A 1 95 ? 5.310 15.331 32.307 1.00 62.78 95 MET A CA 1
ATOM 787 C C . MET A 1 95 ? 5.587 16.596 33.130 1.00 62.78 95 MET A C 1
ATOM 789 O O . MET A 1 95 ? 5.594 16.540 34.355 1.00 62.78 95 MET A O 1
ATOM 793 N N . HIS A 1 96 ? 5.745 17.747 32.472 1.00 70.50 96 HIS A N 1
ATOM 794 C CA . HIS A 1 96 ? 5.887 19.039 33.146 1.00 70.50 96 HIS A CA 1
ATOM 795 C C . HIS A 1 96 ? 4.617 19.453 33.899 1.00 70.50 96 HIS A C 1
ATOM 797 O O . HIS A 1 96 ? 4.707 19.948 35.019 1.00 70.50 96 HIS A O 1
ATOM 803 N N . LEU A 1 97 ? 3.438 19.217 33.317 1.00 63.19 97 LEU A N 1
ATOM 804 C CA . LEU A 1 97 ? 2.154 19.481 33.975 1.00 63.19 97 LEU A CA 1
ATOM 805 C C . LEU A 1 97 ? 1.971 18.660 35.263 1.00 63.19 97 LEU A C 1
ATOM 807 O O . LEU A 1 97 ? 1.469 19.203 36.236 1.00 63.19 97 LEU A O 1
ATOM 811 N N . LEU A 1 98 ? 2.443 17.407 35.298 1.00 62.47 98 LEU A N 1
ATOM 812 C CA . LEU A 1 98 ? 2.395 16.537 36.485 1.00 62.47 98 LEU A CA 1
ATOM 813 C C . LEU A 1 98 ? 3.369 16.931 37.612 1.00 62.47 98 LEU A C 1
ATOM 815 O O . LEU A 1 98 ? 3.214 16.449 38.726 1.00 62.47 98 LEU A O 1
ATOM 819 N N . ILE A 1 99 ? 4.383 17.756 37.334 1.00 60.66 99 ILE A N 1
ATOM 820 C CA . ILE A 1 99 ? 5.369 18.224 38.332 1.00 60.66 99 ILE A CA 1
ATOM 821 C C . ILE A 1 99 ? 4.931 19.559 38.968 1.00 60.66 99 ILE A C 1
ATOM 823 O O . ILE A 1 99 ? 5.428 19.933 40.028 1.00 60.66 99 ILE A O 1
ATOM 827 N N . ILE A 1 100 ? 4.018 20.290 38.319 1.00 56.16 100 ILE A N 1
ATOM 828 C CA . ILE A 1 100 ? 3.564 21.631 38.731 1.00 56.16 100 ILE A CA 1
ATOM 829 C C . ILE A 1 100 ? 2.203 21.580 39.466 1.00 56.16 100 ILE A C 1
ATOM 831 O O . ILE A 1 100 ? 1.828 22.553 40.119 1.00 56.16 100 ILE A O 1
ATOM 835 N N . THR A 1 101 ? 1.481 20.456 39.395 1.00 57.84 101 THR A N 1
ATOM 836 C CA . THR A 1 101 ? 0.297 20.128 40.220 1.00 57.84 101 THR A CA 1
ATOM 837 C C . THR A 1 101 ? 0.672 19.278 41.421 1.00 57.84 101 THR A C 1
ATOM 839 O O . THR A 1 101 ? 0.152 19.556 42.521 1.00 57.84 101 THR A O 1
#